Protein AF-A0A0M7G6Y0-F1 (afdb_monomer_lite)

Structure (mmCIF, N/CA/C/O backbone):
data_AF-A0A0M7G6Y0-F1
#
_entry.id   AF-A0A0M7G6Y0-F1
#
loop_
_atom_site.group_PDB
_atom_site.id
_atom_site.type_symbol
_atom_site.label_atom_id
_atom_site.label_alt_id
_atom_site.label_comp_id
_atom_site.label_asym_id
_atom_site.label_entity_id
_atom_site.label_seq_id
_atom_site.pdbx_PDB_ins_code
_atom_site.Cartn_x
_atom_site.Cartn_y
_atom_site.Cartn_z
_atom_site.occupancy
_atom_site.B_iso_or_equiv
_atom_site.auth_seq_id
_atom_site.auth_comp_id
_atom_site.auth_asym_id
_atom_site.auth_atom_id
_atom_site.pdbx_PDB_model_num
ATOM 1 N N . MET A 1 1 ? 0.859 -6.837 8.392 1.00 89.06 1 MET A N 1
ATOM 2 C CA . MET A 1 1 ? 0.490 -5.561 7.733 1.00 89.06 1 MET A CA 1
ATOM 3 C C . MET A 1 1 ? 1.041 -5.542 6.317 1.00 89.06 1 MET A C 1
ATOM 5 O O . MET A 1 1 ? 2.204 -5.882 6.137 1.00 89.06 1 MET A O 1
ATOM 9 N N . VAL A 1 2 ? 0.220 -5.161 5.339 1.00 95.06 2 VAL A N 1
ATOM 10 C CA . VAL A 1 2 ? 0.608 -5.008 3.923 1.00 95.06 2 VAL A CA 1
ATOM 11 C C . VAL A 1 2 ? 0.627 -3.519 3.573 1.00 95.06 2 VAL A C 1
ATOM 13 O O . VAL A 1 2 ? -0.226 -2.779 4.049 1.00 95.06 2 VAL A O 1
ATOM 16 N N . VAL A 1 3 ? 1.596 -3.070 2.772 1.00 95.12 3 VAL A N 1
ATOM 17 C CA . VAL A 1 3 ? 1.675 -1.679 2.288 1.00 95.12 3 VAL A CA 1
ATOM 18 C C . VAL A 1 3 ? 1.144 -1.617 0.861 1.00 95.12 3 VAL A C 1
ATOM 20 O O . VAL A 1 3 ? 1.589 -2.393 0.013 1.00 95.12 3 VAL A O 1
ATOM 23 N N . LEU A 1 4 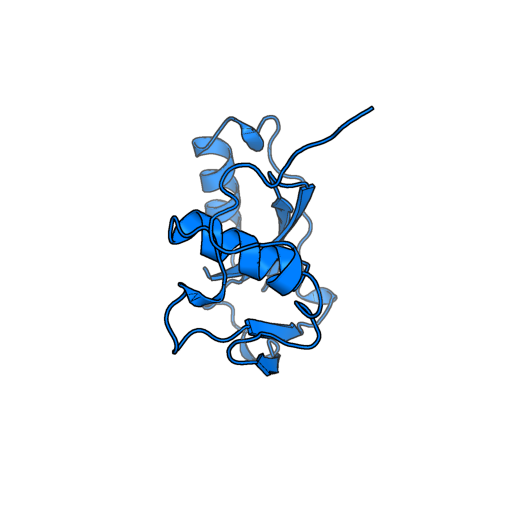? 0.217 -0.697 0.621 1.00 96.06 4 LEU A N 1
ATOM 24 C CA . LEU A 1 4 ? -0.377 -0.391 -0.675 1.00 96.06 4 LEU A CA 1
ATOM 25 C C . LEU A 1 4 ? -0.080 1.070 -1.027 1.00 96.06 4 LEU A C 1
ATOM 27 O O . LEU A 1 4 ? -0.075 1.939 -0.154 1.00 96.06 4 LEU A O 1
ATOM 31 N N . ASP A 1 5 ? 0.107 1.354 -2.307 1.00 94.94 5 ASP A N 1
ATOM 32 C CA . ASP A 1 5 ? 0.314 2.711 -2.806 1.00 94.94 5 ASP A CA 1
ATOM 33 C C . ASP A 1 5 ? -0.960 3.240 -3.470 1.00 94.94 5 ASP A C 1
ATOM 35 O O . ASP A 1 5 ? -1.730 2.484 -4.060 1.00 94.94 5 ASP A O 1
ATOM 39 N N . ALA A 1 6 ? -1.194 4.552 -3.376 1.00 92.75 6 ALA A N 1
ATOM 40 C CA . ALA A 1 6 ? -2.419 5.167 -3.890 1.00 92.75 6 ALA A CA 1
ATOM 41 C C . ALA A 1 6 ? -2.530 5.165 -5.424 1.00 92.75 6 ALA A C 1
ATOM 43 O O . ALA A 1 6 ? -3.609 5.428 -5.950 1.00 92.75 6 ALA A O 1
ATOM 44 N N . THR A 1 7 ? -1.433 4.906 -6.142 1.00 90.94 7 THR A N 1
ATOM 45 C CA . THR A 1 7 ? -1.428 4.831 -7.605 1.00 90.94 7 THR A CA 1
ATOM 46 C C . THR A 1 7 ? -0.586 3.654 -8.101 1.00 90.94 7 THR A C 1
ATOM 48 O O . THR A 1 7 ? 0.394 3.278 -7.450 1.00 90.94 7 THR A O 1
ATOM 51 N N . PRO A 1 8 ? -0.905 3.110 -9.290 1.00 91.00 8 PRO A N 1
ATOM 52 C CA . PRO A 1 8 ? -0.088 2.096 -9.955 1.00 91.00 8 PRO A CA 1
ATOM 53 C C . PRO A 1 8 ? 1.395 2.463 -10.083 1.00 91.00 8 PRO A C 1
ATOM 55 O O . PRO A 1 8 ? 2.267 1.656 -9.768 1.00 91.00 8 PRO A O 1
ATOM 58 N N . ALA A 1 9 ? 1.689 3.696 -10.508 1.00 87.69 9 ALA A N 1
ATOM 59 C CA . ALA A 1 9 ? 3.060 4.162 -10.693 1.00 87.69 9 ALA A CA 1
ATOM 60 C C . ALA A 1 9 ? 3.825 4.208 -9.362 1.00 87.69 9 ALA A C 1
ATOM 62 O O . ALA A 1 9 ? 4.957 3.737 -9.291 1.00 87.69 9 ALA A O 1
ATOM 63 N N . ALA A 1 10 ? 3.191 4.702 -8.292 1.00 89.00 10 ALA A N 1
ATOM 64 C CA . ALA A 1 10 ? 3.795 4.719 -6.963 1.00 89.00 10 ALA A CA 1
ATOM 65 C C . ALA A 1 10 ? 4.097 3.299 -6.455 1.00 89.00 10 ALA A C 1
ATOM 67 O O . ALA A 1 10 ? 5.199 3.063 -5.963 1.00 89.00 10 ALA A O 1
ATOM 68 N N . ALA A 1 11 ? 3.180 2.343 -6.661 1.00 92.00 11 ALA A N 1
ATOM 69 C CA . ALA A 1 11 ? 3.392 0.940 -6.293 1.00 92.00 11 ALA A CA 1
ATOM 70 C C . ALA A 1 11 ? 4.616 0.340 -6.994 1.00 92.00 11 ALA A C 1
ATOM 72 O O . ALA A 1 11 ? 5.435 -0.342 -6.374 1.00 92.00 11 ALA A O 1
ATOM 73 N N . VAL A 1 12 ? 4.765 0.614 -8.291 1.00 89.94 12 VAL A N 1
ATOM 74 C CA . VAL A 1 12 ? 5.899 0.122 -9.075 1.00 89.94 12 VAL A CA 1
ATOM 75 C C . VAL A 1 12 ? 7.193 0.788 -8.614 1.00 89.94 12 VAL A C 1
ATOM 77 O O . VAL A 1 12 ? 8.156 0.082 -8.326 1.00 89.94 12 VAL A O 1
ATOM 80 N N . PHE A 1 13 ? 7.224 2.115 -8.464 1.00 87.25 13 PHE A N 1
ATOM 81 C CA . PHE A 1 13 ? 8.419 2.834 -8.012 1.00 87.25 13 PHE A CA 1
ATOM 82 C C . PHE A 1 13 ? 8.870 2.415 -6.614 1.00 87.25 13 PHE A C 1
ATOM 84 O O . PHE A 1 13 ? 10.068 2.237 -6.390 1.00 87.25 13 PHE A O 1
ATOM 91 N N . ALA A 1 14 ? 7.933 2.168 -5.697 1.00 88.75 14 ALA A N 1
ATOM 92 C CA . ALA A 1 14 ? 8.250 1.628 -4.382 1.00 88.75 14 ALA A CA 1
ATOM 93 C C . ALA A 1 14 ? 8.957 0.265 -4.482 1.00 88.75 14 ALA A C 1
ATOM 95 O O . ALA A 1 14 ? 9.905 0.003 -3.740 1.00 88.75 14 ALA A O 1
ATOM 96 N N . ARG A 1 15 ? 8.545 -0.598 -5.424 1.00 90.38 15 ARG A N 1
ATOM 97 C CA . ARG A 1 15 ? 9.196 -1.897 -5.663 1.00 90.38 15 ARG A CA 1
ATOM 98 C C . ARG A 1 15 ? 10.538 -1.775 -6.374 1.00 90.38 15 ARG A C 1
ATOM 100 O O . ARG A 1 15 ? 11.439 -2.524 -6.017 1.00 90.38 15 ARG A O 1
ATOM 107 N N . LEU A 1 16 ? 10.700 -0.835 -7.306 1.00 88.56 16 LEU A N 1
ATOM 108 C CA . LEU A 1 16 ? 12.000 -0.543 -7.926 1.00 88.56 16 LEU A CA 1
ATOM 109 C C . LEU A 1 16 ? 13.021 -0.090 -6.882 1.00 88.56 16 LEU A C 1
ATOM 111 O O . LEU A 1 16 ? 14.109 -0.653 -6.806 1.00 88.56 16 LEU A O 1
ATOM 115 N N . ALA A 1 17 ? 12.636 0.867 -6.031 1.00 86.19 17 ALA A N 1
ATOM 116 C CA . ALA A 1 17 ? 13.483 1.365 -4.954 1.00 86.19 17 ALA A CA 1
ATOM 117 C C . ALA A 1 17 ? 13.830 0.259 -3.947 1.00 86.19 17 ALA A C 1
ATOM 119 O O . ALA A 1 17 ? 14.987 0.113 -3.573 1.00 86.19 17 ALA A O 1
ATOM 120 N N . GLN A 1 18 ? 12.847 -0.553 -3.543 1.00 88.06 18 GLN A N 1
ATOM 121 C CA . GLN A 1 18 ? 13.066 -1.658 -2.605 1.00 88.06 18 GLN A CA 1
ATOM 122 C C . GLN A 1 18 ? 13.968 -2.763 -3.170 1.00 88.06 18 GLN A C 1
ATOM 124 O O . GLN A 1 18 ? 14.732 -3.359 -2.417 1.00 88.06 18 GLN A O 1
ATOM 129 N N . ALA A 1 19 ? 13.841 -3.076 -4.459 1.00 88.31 19 ALA A N 1
ATOM 130 C CA . ALA A 1 19 ? 14.663 -4.084 -5.123 1.00 88.31 19 ALA A CA 1
ATOM 131 C C . ALA A 1 19 ? 16.006 -3.525 -5.626 1.00 88.31 19 ALA A C 1
ATOM 133 O O . ALA A 1 19 ? 16.791 -4.286 -6.183 1.00 88.31 19 ALA A O 1
ATOM 134 N N . GLU A 1 20 ? 16.255 -2.222 -5.449 1.00 86.81 20 GLU A N 1
ATOM 135 C CA . GLU A 1 20 ? 17.441 -1.508 -5.936 1.00 86.81 20 GLU A CA 1
ATOM 136 C C . GLU A 1 20 ? 17.683 -1.699 -7.446 1.00 86.81 20 GLU A C 1
ATOM 138 O O . GLU A 1 20 ? 18.815 -1.812 -7.916 1.00 86.81 20 GLU A O 1
ATOM 143 N N . VAL A 1 21 ? 16.601 -1.721 -8.233 1.00 83.81 21 VAL A N 1
ATOM 144 C CA . VAL A 1 21 ? 16.662 -1.844 -9.696 1.00 83.81 21 VAL A CA 1
ATOM 145 C C . VAL A 1 21 ? 16.140 -0.590 -10.380 1.00 83.81 21 VAL A C 1
ATOM 147 O O . VAL A 1 21 ? 15.167 0.023 -9.951 1.00 83.81 21 VAL A O 1
ATOM 150 N N . ALA A 1 22 ? 16.770 -0.229 -11.495 1.00 77.62 22 ALA A N 1
ATOM 151 C CA . ALA A 1 22 ? 16.436 0.992 -12.218 1.00 77.62 22 ALA A CA 1
ATOM 152 C C . ALA A 1 22 ? 15.230 0.848 -13.160 1.00 77.62 22 ALA A C 1
ATOM 154 O O . ALA A 1 22 ? 14.661 1.863 -13.535 1.00 77.62 22 ALA A O 1
ATOM 155 N N . HIS A 1 23 ? 14.833 -0.373 -13.550 1.00 81.25 23 HIS A N 1
ATOM 156 C CA . HIS A 1 23 ? 13.793 -0.593 -14.565 1.00 81.25 23 HIS A CA 1
ATOM 157 C C . HIS A 1 23 ? 12.805 -1.707 -14.165 1.00 81.25 23 HIS A C 1
ATOM 159 O O . HIS A 1 23 ? 13.242 -2.777 -13.737 1.00 81.25 23 HIS A O 1
ATOM 165 N N . PRO A 1 24 ? 11.484 -1.536 -14.408 1.00 83.12 24 PRO A N 1
ATOM 166 C CA . PRO A 1 24 ? 10.459 -2.577 -14.231 1.00 83.12 24 PRO A CA 1
ATOM 167 C C . PRO A 1 24 ? 10.771 -3.967 -14.809 1.00 83.12 24 PRO A C 1
ATOM 169 O O . PRO A 1 24 ? 10.404 -4.964 -14.193 1.00 83.12 24 PRO A O 1
ATOM 172 N N . ARG A 1 25 ? 11.498 -4.071 -15.932 1.00 84.88 25 ARG A N 1
ATOM 173 C CA . ARG A 1 25 ? 11.899 -5.350 -16.545 1.00 84.88 25 ARG A CA 1
ATOM 174 C C . ARG A 1 25 ? 12.837 -6.188 -15.670 1.00 84.88 25 ARG A C 1
ATOM 176 O O . ARG A 1 25 ? 12.963 -7.389 -15.891 1.00 84.88 25 ARG A O 1
ATOM 183 N N . ALA A 1 26 ? 13.521 -5.545 -14.722 1.00 86.38 26 ALA A N 1
ATOM 184 C CA . ALA A 1 26 ? 14.439 -6.184 -13.786 1.00 86.38 26 ALA A CA 1
ATOM 185 C C . ALA A 1 26 ? 13.738 -6.675 -12.508 1.00 86.38 26 ALA A C 1
ATOM 187 O O . ALA A 1 26 ? 14.359 -7.369 -11.705 1.00 86.38 26 ALA A O 1
ATOM 188 N N . LEU A 1 27 ? 12.453 -6.348 -12.310 1.00 88.88 27 LEU A N 1
ATOM 189 C CA . LEU A 1 27 ? 11.669 -6.933 -11.227 1.00 88.88 27 LEU A CA 1
ATOM 190 C C . LEU A 1 27 ? 11.435 -8.435 -11.482 1.00 88.88 27 LEU A C 1
ATOM 192 O O . LEU A 1 27 ? 11.373 -8.869 -12.638 1.00 88.88 27 LEU A O 1
ATOM 196 N N . PRO A 1 28 ? 11.273 -9.252 -10.425 1.00 90.50 28 PRO A N 1
ATOM 197 C CA . PRO A 1 28 ? 10.966 -10.667 -10.580 1.00 90.50 28 PRO A CA 1
ATOM 198 C C . PRO A 1 28 ? 9.730 -10.907 -11.459 1.00 90.50 28 PRO A C 1
ATOM 200 O O . PRO A 1 28 ? 8.692 -10.269 -11.300 1.00 90.50 28 PRO A O 1
ATOM 203 N N . ARG A 1 29 ? 9.818 -11.880 -12.376 1.00 87.56 29 ARG A N 1
ATOM 204 C CA . ARG A 1 29 ? 8.759 -12.175 -13.368 1.00 87.56 29 ARG A CA 1
ATOM 205 C C . ARG A 1 29 ? 7.439 -12.657 -12.761 1.00 87.56 29 ARG A C 1
ATOM 207 O O . ARG A 1 29 ? 6.429 -12.686 -13.451 1.00 87.56 29 ARG A O 1
ATOM 214 N N . ASN A 1 30 ? 7.459 -13.065 -11.498 1.00 90.25 30 ASN A N 1
ATOM 215 C CA . ASN A 1 30 ? 6.287 -13.476 -10.733 1.00 90.25 30 ASN A CA 1
ATOM 216 C C . ASN A 1 30 ? 5.644 -12.316 -9.952 1.00 90.25 30 ASN A C 1
ATOM 218 O O . ASN A 1 30 ? 4.783 -12.568 -9.111 1.00 90.25 30 ASN A O 1
ATOM 222 N N . TYR A 1 31 ? 6.064 -11.069 -10.182 1.00 92.56 31 TYR A N 1
ATOM 223 C CA . TYR A 1 31 ? 5.404 -9.900 -9.609 1.00 92.56 31 TYR A CA 1
ATOM 224 C C . TYR A 1 31 ? 4.142 -9.550 -10.393 1.00 92.56 31 TYR A C 1
ATOM 226 O O . TYR A 1 31 ? 4.120 -9.567 -11.625 1.00 92.56 31 TYR A O 1
ATOM 234 N N . PHE A 1 32 ? 3.108 -9.174 -9.644 1.00 94.56 32 PHE A N 1
ATOM 235 C CA . PHE A 1 32 ? 1.838 -8.691 -10.165 1.00 94.56 32 PHE A CA 1
ATOM 236 C C . PHE A 1 32 ? 1.525 -7.335 -9.541 1.00 94.56 32 PHE A C 1
ATOM 238 O O . PHE A 1 32 ? 1.688 -7.146 -8.333 1.00 94.56 32 PHE A O 1
ATOM 245 N N . LEU A 1 33 ? 1.053 -6.403 -10.361 1.00 95.50 33 LEU A N 1
ATOM 246 C CA . LEU A 1 33 ? 0.396 -5.196 -9.891 1.00 95.50 33 LEU A CA 1
ATOM 247 C C . LEU A 1 33 ? -1.060 -5.545 -9.581 1.00 95.50 33 LEU A C 1
ATOM 249 O O . LEU A 1 33 ? -1.806 -5.954 -10.472 1.00 95.50 33 LEU A O 1
ATOM 253 N N . LEU A 1 34 ? -1.440 -5.399 -8.314 1.00 95.94 34 LEU A N 1
ATOM 254 C CA . LEU A 1 34 ? -2.777 -5.718 -7.827 1.00 95.94 34 LEU A CA 1
ATOM 255 C C . LEU A 1 34 ? -3.548 -4.430 -7.549 1.00 95.94 34 LEU A C 1
ATOM 257 O O . LEU A 1 34 ? -3.067 -3.570 -6.811 1.00 95.94 34 LEU A O 1
ATOM 261 N N . GLU A 1 35 ? -4.753 -4.323 -8.099 1.00 95.62 35 GLU A N 1
ATOM 262 C CA . GLU A 1 35 ? -5.710 -3.296 -7.694 1.00 95.62 35 GLU A CA 1
ATOM 263 C C . GLU A 1 35 ? -6.602 -3.860 -6.598 1.00 95.62 35 GLU A C 1
ATOM 265 O O . GLU A 1 35 ? -7.205 -4.925 -6.758 1.00 95.62 35 GLU A O 1
ATOM 270 N N . VAL A 1 36 ? -6.676 -3.137 -5.487 1.00 95.94 36 VAL A N 1
ATOM 271 C CA . VAL A 1 36 ? -7.420 -3.543 -4.302 1.00 95.94 36 VAL A CA 1
ATOM 272 C C . VAL A 1 36 ? -8.501 -2.515 -4.006 1.00 95.94 36 VAL A C 1
ATOM 274 O O . VAL A 1 36 ? -8.216 -1.324 -3.896 1.00 95.94 36 VAL A O 1
ATOM 277 N N . VAL A 1 37 ? -9.730 -2.987 -3.824 1.00 96.38 37 VAL A N 1
ATOM 278 C CA . VAL A 1 37 ? -10.884 -2.177 -3.435 1.00 96.38 37 VAL A CA 1
ATOM 279 C C . VAL A 1 37 ? -11.3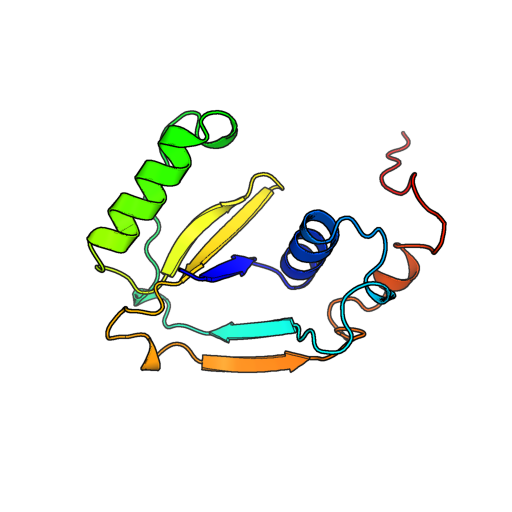36 -2.582 -2.039 1.00 96.38 37 VAL A C 1
ATOM 281 O O . VAL A 1 37 ? -11.475 -3.766 -1.731 1.00 96.38 37 VAL A O 1
ATOM 284 N N . VAL A 1 38 ? -11.587 -1.582 -1.197 1.00 95.69 38 VAL A N 1
ATOM 285 C CA . VAL A 1 38 ? -12.225 -1.739 0.114 1.00 95.69 38 VAL A CA 1
ATOM 286 C C . VAL A 1 38 ? -13.377 -0.739 0.242 1.00 95.69 38 VAL A C 1
ATOM 288 O O . VAL A 1 38 ? -13.346 0.315 -0.401 1.00 95.69 38 VAL A O 1
ATOM 291 N N . PRO A 1 39 ? -14.377 -0.997 1.098 1.00 95.94 39 PRO A N 1
ATOM 292 C CA . PRO A 1 39 ? -15.379 0.007 1.431 1.00 95.94 39 PRO A CA 1
ATOM 293 C C . PRO A 1 39 ? -14.734 1.250 2.053 1.00 95.94 39 PRO A C 1
ATOM 295 O O . PRO A 1 39 ? -13.901 1.134 2.949 1.00 95.94 39 PRO A O 1
ATOM 298 N N . ALA A 1 40 ? -15.166 2.445 1.643 1.00 94.81 40 ALA A N 1
ATOM 299 C CA . ALA A 1 40 ? -14.627 3.706 2.167 1.00 94.81 40 ALA A CA 1
ATOM 300 C C . ALA A 1 40 ? -14.742 3.816 3.701 1.00 94.81 40 ALA A C 1
ATOM 302 O O . ALA A 1 40 ? -13.851 4.347 4.355 1.00 94.81 40 ALA A O 1
ATOM 303 N N . ALA A 1 41 ? -15.804 3.251 4.287 1.00 95.94 41 ALA A N 1
ATOM 304 C CA . ALA A 1 41 ? -16.010 3.215 5.736 1.00 95.94 41 ALA A CA 1
ATOM 305 C C . ALA A 1 41 ? -14.981 2.351 6.496 1.00 95.94 41 ALA A C 1
ATOM 307 O O . ALA A 1 41 ? -14.880 2.464 7.713 1.00 95.94 41 ALA A O 1
ATOM 308 N N . ALA A 1 42 ? -14.225 1.495 5.800 1.00 96.12 42 ALA A N 1
ATOM 309 C CA . ALA A 1 42 ? -13.191 0.645 6.386 1.00 96.12 42 ALA A CA 1
ATOM 310 C C . ALA A 1 42 ? -11.799 1.318 6.410 1.00 96.12 42 ALA A C 1
ATOM 312 O O . ALA A 1 42 ? -10.817 0.688 6.814 1.00 96.12 42 ALA A O 1
ATOM 313 N N . VAL A 1 43 ? -11.706 2.580 5.967 1.00 97.19 43 VAL A N 1
ATOM 314 C CA . VAL A 1 43 ? -10.468 3.368 5.902 1.00 97.19 43 VAL A CA 1
ATOM 315 C C . VAL A 1 43 ? -10.419 4.372 7.051 1.00 97.19 43 VAL A C 1
ATOM 317 O O . VAL A 1 43 ? -11.273 5.247 7.171 1.00 97.19 43 VAL A O 1
ATOM 320 N N . ALA A 1 44 ? -9.381 4.283 7.877 1.00 97.44 44 ALA A N 1
ATOM 321 C CA . ALA A 1 44 ? -9.059 5.276 8.890 1.00 97.44 44 ALA A CA 1
ATOM 322 C C . ALA A 1 44 ? -8.082 6.326 8.337 1.00 97.44 44 ALA A C 1
ATOM 324 O O . ALA A 1 44 ? -7.076 5.985 7.711 1.00 97.44 44 ALA A O 1
ATOM 325 N N . GLU A 1 45 ? -8.342 7.604 8.632 1.00 95.94 45 GLU A N 1
ATOM 326 C CA . GLU A 1 45 ? -7.483 8.738 8.245 1.00 95.94 45 GLU A CA 1
ATOM 327 C C . GLU A 1 45 ? -7.022 9.590 9.456 1.00 95.94 45 GLU A C 1
ATOM 329 O O . GLU A 1 45 ? -7.237 10.805 9.488 1.00 95.94 45 GLU A O 1
ATOM 334 N N . PRO A 1 46 ? -6.415 8.998 10.504 1.00 93.75 46 PRO A N 1
ATOM 335 C CA . PRO A 1 46 ? -5.884 9.758 11.625 1.00 93.75 46 PRO A CA 1
ATOM 336 C C . PRO A 1 46 ? -4.675 10.598 11.200 1.00 93.75 46 PRO A C 1
ATOM 338 O O . PRO A 1 46 ? -3.880 10.216 10.339 1.00 93.75 46 PRO A O 1
ATOM 341 N N . ARG A 1 47 ? -4.492 11.743 11.863 1.00 94.12 47 ARG A N 1
ATOM 342 C CA . ARG A 1 47 ? -3.321 12.595 11.642 1.00 94.12 47 ARG A CA 1
ATOM 343 C C . ARG A 1 47 ? -2.051 11.878 12.140 1.00 94.12 47 ARG A C 1
ATOM 345 O O . ARG A 1 47 ? -2.023 11.480 13.306 1.00 94.12 47 ARG A O 1
ATOM 352 N N . PRO A 1 48 ? -1.004 11.739 11.308 1.00 92.81 48 PRO A N 1
ATOM 353 C CA . PRO A 1 48 ? 0.274 11.175 11.735 1.00 92.81 48 PRO A CA 1
ATOM 354 C C . PRO A 1 48 ? 0.988 12.101 12.736 1.00 92.81 48 PRO A C 1
ATOM 356 O O . PRO A 1 48 ? 0.677 13.298 12.798 1.00 92.81 48 PRO A O 1
ATOM 359 N N . PRO A 1 49 ? 1.956 11.583 13.514 1.00 93.75 49 PRO A N 1
ATOM 360 C CA . PRO A 1 49 ? 2.746 12.403 14.427 1.00 93.75 49 PRO A CA 1
ATOM 361 C C . PRO A 1 49 ? 3.528 13.493 13.679 1.00 93.75 49 PRO A C 1
ATOM 363 O O . PRO A 1 49 ? 3.874 13.352 12.504 1.00 93.75 49 PRO A O 1
ATOM 366 N N . ALA A 1 50 ? 3.823 14.599 14.364 1.00 93.12 50 ALA A N 1
ATOM 367 C CA . ALA A 1 50 ? 4.703 15.627 13.817 1.00 93.12 50 ALA A CA 1
ATOM 368 C C . ALA A 1 50 ? 6.102 15.045 13.552 1.00 93.12 50 ALA A C 1
ATOM 370 O O . ALA A 1 50 ? 6.592 14.235 14.333 1.00 93.12 50 ALA A O 1
ATOM 371 N N . GLY A 1 51 ? 6.739 15.453 12.450 1.00 91.56 51 GLY A N 1
ATOM 372 C CA . GLY A 1 51 ? 8.087 14.990 12.100 1.00 91.56 51 GLY A CA 1
ATOM 373 C C . GLY A 1 51 ? 8.179 13.522 11.667 1.00 91.56 51 GLY A C 1
ATOM 374 O O . GLY A 1 51 ? 9.284 12.988 11.601 1.00 91.56 51 GLY A O 1
ATOM 375 N N . TRP A 1 52 ? 7.055 12.868 11.345 1.00 92.69 52 TRP A N 1
ATOM 376 C CA . TRP A 1 52 ? 7.009 11.462 10.918 1.00 92.69 52 TRP A CA 1
ATOM 377 C C . TRP A 1 52 ? 7.983 11.136 9.765 1.00 92.69 52 TRP A C 1
ATOM 379 O O . TRP A 1 52 ? 8.502 10.024 9.690 1.00 92.69 52 TRP A O 1
ATOM 389 N N . GLN A 1 53 ? 8.279 12.103 8.889 1.00 90.44 53 GLN A N 1
ATOM 390 C CA . GLN A 1 53 ? 9.201 11.927 7.761 1.00 90.44 53 GLN A CA 1
ATOM 391 C C . GLN A 1 53 ? 10.636 11.623 8.201 1.00 90.44 53 GLN A C 1
ATOM 393 O O . GLN A 1 53 ? 11.355 10.903 7.514 1.00 90.44 53 GLN A O 1
ATOM 398 N N . THR A 1 54 ? 11.064 12.208 9.319 1.00 93.25 54 THR A N 1
ATOM 399 C CA . THR A 1 54 ? 12.448 12.143 9.809 1.00 93.25 54 THR A CA 1
ATOM 400 C C . THR A 1 54 ? 12.582 11.271 11.050 1.00 93.25 54 THR A C 1
ATOM 402 O O . THR A 1 54 ? 13.660 10.749 11.320 1.00 93.25 54 THR A O 1
ATOM 405 N N . ASP A 1 55 ? 11.495 11.092 11.800 1.00 94.25 55 ASP A N 1
ATOM 406 C CA . ASP A 1 55 ? 11.449 10.240 12.982 1.00 94.25 55 ASP A CA 1
ATOM 407 C C . ASP A 1 55 ? 10.845 8.868 12.646 1.00 94.25 55 ASP A C 1
ATOM 409 O O . ASP A 1 55 ? 9.631 8.633 12.692 1.00 94.25 55 ASP A O 1
ATOM 413 N N . LEU A 1 56 ? 11.733 7.929 12.316 1.00 92.38 56 LEU A N 1
ATOM 414 C CA . LEU A 1 56 ? 11.362 6.552 12.001 1.00 92.38 56 LEU A CA 1
ATOM 415 C C . LEU A 1 56 ? 10.709 5.832 13.191 1.00 92.38 56 LEU A C 1
ATOM 417 O O . LEU A 1 56 ? 9.843 4.975 12.990 1.00 92.38 56 LEU A O 1
ATOM 421 N N . GLN A 1 57 ? 11.115 6.153 14.422 1.00 95.00 57 GLN A N 1
ATOM 422 C CA . GLN A 1 57 ? 10.556 5.528 15.616 1.00 95.00 57 GLN A CA 1
ATOM 423 C C . GLN A 1 57 ? 9.110 5.982 15.820 1.00 95.00 57 GLN A C 1
ATOM 425 O O . GLN A 1 57 ? 8.239 5.133 16.021 1.00 95.00 57 GLN A O 1
ATOM 430 N N . ALA A 1 58 ? 8.837 7.283 15.697 1.00 94.25 58 ALA A N 1
ATOM 431 C CA . ALA A 1 58 ? 7.486 7.829 15.788 1.00 94.25 58 ALA A CA 1
ATOM 432 C C . ALA A 1 58 ? 6.559 7.250 14.709 1.00 94.25 58 ALA A C 1
ATOM 434 O O . ALA A 1 58 ? 5.451 6.807 15.018 1.00 94.25 58 ALA A O 1
ATOM 435 N N . SER A 1 59 ? 7.026 7.169 13.460 1.00 93.88 59 SER A N 1
ATOM 436 C CA . SER A 1 59 ? 6.259 6.588 12.347 1.00 93.88 59 SER A CA 1
ATOM 437 C C . SER A 1 59 ? 5.907 5.117 12.568 1.00 93.88 59 SER A C 1
ATOM 439 O O . SER A 1 59 ? 4.760 4.707 12.375 1.00 93.88 59 SER A O 1
ATOM 441 N N . ARG A 1 60 ? 6.870 4.310 13.033 1.00 94.75 60 ARG A N 1
ATOM 442 C CA . ARG A 1 60 ? 6.630 2.896 13.361 1.00 94.75 60 ARG A CA 1
ATOM 443 C C . ARG A 1 60 ? 5.681 2.739 14.541 1.00 94.75 60 ARG A C 1
ATOM 445 O O . ARG A 1 60 ? 4.781 1.905 14.484 1.00 94.75 60 ARG A O 1
ATOM 452 N N . ALA A 1 61 ? 5.856 3.541 15.590 1.00 95.69 61 ALA A N 1
ATOM 453 C CA . ALA A 1 61 ? 4.989 3.503 16.762 1.00 95.69 61 ALA A CA 1
ATOM 454 C C . ALA A 1 61 ? 3.536 3.834 16.394 1.00 95.69 61 ALA A C 1
ATOM 456 O O . ALA A 1 61 ? 2.621 3.150 16.845 1.00 95.69 61 ALA A O 1
ATOM 457 N N . PHE A 1 62 ? 3.328 4.822 15.520 1.00 95.81 62 PHE A N 1
ATOM 458 C CA . PHE A 1 62 ? 2.010 5.189 15.008 1.00 95.81 62 PHE A CA 1
ATOM 459 C C . PHE A 1 62 ? 1.326 4.033 14.260 1.00 95.81 62 PHE A C 1
ATOM 461 O O . PHE A 1 62 ? 0.192 3.678 14.589 1.00 95.81 62 PHE A O 1
ATOM 468 N N . GLY A 1 63 ? 2.028 3.399 13.313 1.00 95.69 63 GLY A N 1
ATOM 469 C CA . GLY A 1 63 ? 1.505 2.245 12.572 1.00 95.69 63 GLY A CA 1
ATOM 470 C C . GLY A 1 63 ? 1.231 1.033 13.469 1.00 95.69 63 GLY A C 1
ATOM 471 O O . GLY A 1 63 ? 0.166 0.426 13.380 1.00 95.69 63 GLY A O 1
ATOM 472 N N . ASN A 1 64 ? 2.144 0.720 14.392 1.00 96.69 64 ASN A N 1
ATOM 473 C CA . ASN A 1 64 ? 1.983 -0.390 15.335 1.00 96.69 64 ASN A CA 1
ATOM 474 C C . ASN A 1 64 ? 0.813 -0.166 16.296 1.00 96.69 64 ASN A C 1
ATOM 476 O O . ASN A 1 64 ? 0.065 -1.098 16.577 1.00 96.69 64 ASN A O 1
ATOM 480 N N . ALA A 1 65 ? 0.630 1.064 16.784 1.00 96.56 65 ALA A N 1
ATOM 481 C CA . ALA A 1 65 ? -0.487 1.403 17.656 1.00 96.56 65 ALA A CA 1
ATOM 482 C C . ALA A 1 65 ? -1.833 1.243 16.939 1.00 96.56 65 ALA A C 1
ATOM 484 O O . ALA A 1 65 ? -2.786 0.765 17.545 1.00 96.56 65 ALA A O 1
ATOM 485 N N . TRP A 1 66 ? -1.923 1.624 15.662 1.00 96.94 66 TRP A N 1
ATOM 486 C CA . TRP A 1 66 ? -3.112 1.351 14.852 1.00 96.94 66 TRP A CA 1
ATOM 487 C C . TRP A 1 66 ? -3.337 -0.151 14.652 1.00 96.94 66 TRP A C 1
ATOM 489 O O . TRP A 1 66 ? -4.428 -0.643 14.932 1.00 96.94 66 TRP A O 1
ATOM 499 N N . LEU A 1 67 ? -2.298 -0.889 14.253 1.00 97.00 67 LEU A N 1
ATOM 500 C CA . LEU A 1 67 ? -2.402 -2.327 14.012 1.00 97.00 67 LEU A CA 1
ATOM 501 C C . LEU A 1 67 ? -2.861 -3.083 15.270 1.00 97.00 67 LEU A C 1
ATOM 503 O O . LEU A 1 67 ? -3.698 -3.974 15.174 1.00 97.00 67 LEU A O 1
ATOM 507 N N . ALA A 1 68 ? -2.362 -2.687 16.445 1.00 96.69 68 ALA A N 1
ATOM 508 C CA . ALA A 1 68 ? -2.732 -3.272 17.731 1.00 96.69 68 ALA A CA 1
ATOM 509 C C . ALA A 1 68 ? -4.181 -2.976 18.151 1.00 96.69 68 ALA A C 1
ATOM 511 O O . ALA A 1 68 ? -4.789 -3.801 18.828 1.00 96.69 68 ALA A O 1
ATOM 512 N N . ARG A 1 69 ? -4.744 -1.819 17.769 1.00 95.88 69 ARG A N 1
ATOM 513 C CA . ARG A 1 69 ? -6.163 -1.515 18.022 1.00 95.88 69 ARG A CA 1
ATOM 514 C C . ARG A 1 69 ? -7.089 -2.351 17.148 1.00 95.88 69 ARG A C 1
ATOM 516 O O . ARG A 1 69 ? -8.161 -2.723 17.610 1.00 95.88 69 ARG A O 1
ATOM 523 N N . GLY A 1 70 ? -6.684 -2.622 15.904 1.00 95.06 70 GLY A N 1
ATOM 524 C CA . GLY A 1 70 ? -7.474 -3.419 14.966 1.00 95.06 70 GLY A CA 1
ATOM 525 C C . GLY A 1 70 ? -8.867 -2.837 14.702 1.00 95.06 70 GLY A C 1
ATOM 526 O O . GLY A 1 70 ? -9.804 -3.597 14.492 1.00 95.06 70 GLY A O 1
ATOM 527 N N . ASP A 1 71 ? -9.003 -1.510 14.761 1.00 94.44 71 ASP A N 1
ATOM 528 C CA . ASP A 1 71 ? -10.270 -0.771 14.672 1.00 94.44 71 ASP A CA 1
ATOM 529 C C . ASP A 1 71 ? -10.675 -0.409 13.233 1.00 94.44 71 ASP A C 1
ATOM 531 O O . ASP A 1 71 ? -11.821 -0.033 12.986 1.00 94.44 71 ASP A O 1
ATOM 535 N N . ALA A 1 72 ? -9.749 -0.533 12.282 1.00 96.81 72 ALA A N 1
ATOM 536 C CA . ALA A 1 72 ? -9.990 -0.311 10.864 1.00 96.81 72 ALA A CA 1
ATOM 537 C C . ALA A 1 72 ? -9.187 -1.285 9.994 1.00 96.81 72 ALA A C 1
ATOM 539 O O . ALA A 1 72 ? -8.107 -1.750 10.373 1.00 96.81 72 ALA A O 1
ATOM 540 N N . LEU A 1 73 ? -9.704 -1.548 8.790 1.00 97.69 73 LEU A N 1
ATOM 541 C CA . LEU A 1 73 ? -9.074 -2.429 7.808 1.00 97.69 73 LEU A CA 1
ATOM 542 C C . LEU A 1 73 ? -7.876 -1.758 7.129 1.00 97.69 73 LEU A C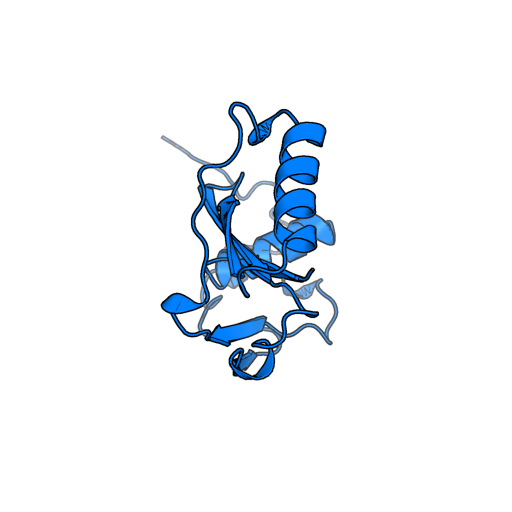 1
ATOM 544 O O . LEU A 1 73 ? -6.814 -2.373 7.001 1.00 97.69 73 LEU A O 1
ATOM 548 N N . LEU A 1 74 ? -8.053 -0.506 6.698 1.00 97.62 74 LEU A N 1
ATOM 549 C CA . LEU A 1 74 ? -7.002 0.313 6.106 1.00 97.62 74 LEU A CA 1
ATOM 550 C C . LEU A 1 74 ? -6.687 1.516 6.986 1.00 97.62 74 LEU A C 1
ATOM 552 O O . LEU A 1 74 ? -7.584 2.169 7.511 1.00 97.62 74 LEU A O 1
ATOM 556 N N . LEU A 1 75 ? -5.410 1.864 7.052 1.00 97.75 75 LEU A N 1
ATOM 557 C CA . LEU A 1 75 ? -4.932 3.143 7.552 1.00 97.75 75 LEU A CA 1
ATOM 558 C C . LEU A 1 75 ? -4.298 3.923 6.402 1.00 97.75 75 LEU A C 1
ATOM 560 O O . LEU A 1 75 ? -3.297 3.489 5.835 1.00 97.75 75 LEU A O 1
ATOM 564 N N . LYS A 1 76 ? -4.859 5.086 6.075 1.00 97.44 76 LYS A N 1
ATOM 565 C CA . LYS A 1 76 ? -4.277 6.024 5.115 1.00 97.44 76 LYS A CA 1
ATOM 566 C C . LYS A 1 76 ? -3.193 6.852 5.797 1.00 97.44 76 LYS A C 1
ATOM 568 O O . LYS A 1 76 ? -3.440 7.500 6.813 1.00 97.44 76 LYS A O 1
ATOM 573 N N . VAL A 1 77 ? -2.001 6.860 5.215 1.00 95.38 77 VAL A N 1
ATOM 574 C CA . VAL A 1 77 ? -0.835 7.608 5.702 1.00 95.38 77 VAL A CA 1
ATOM 575 C C . VAL A 1 77 ? -0.266 8.479 4.586 1.00 95.38 77 VAL A C 1
ATOM 577 O O . VAL A 1 77 ? -0.421 8.151 3.411 1.00 95.38 77 VAL A O 1
ATOM 580 N N . PRO A 1 78 ? 0.376 9.616 4.887 1.00 92.94 78 PRO A N 1
ATOM 581 C CA . PRO A 1 78 ? 1.141 10.335 3.875 1.00 92.94 78 PRO A CA 1
ATOM 582 C C . PRO A 1 78 ? 2.333 9.500 3.384 1.00 92.94 78 PRO A C 1
ATOM 584 O O . PRO A 1 78 ? 2.919 8.730 4.141 1.00 92.94 78 PRO A O 1
ATOM 587 N N . SER A 1 79 ? 2.697 9.682 2.117 1.00 88.50 79 SER A N 1
ATOM 588 C CA . SER A 1 79 ? 3.895 9.078 1.524 1.00 88.50 79 SER A CA 1
ATOM 589 C C . SER A 1 79 ? 5.057 10.067 1.525 1.00 88.50 79 SER A C 1
ATOM 591 O O . SER A 1 79 ? 4.862 11.252 1.249 1.00 88.50 79 SER A O 1
ATOM 593 N N . ALA A 1 80 ? 6.280 9.591 1.780 1.00 83.31 80 ALA A N 1
ATOM 594 C CA . ALA A 1 80 ? 7.487 10.422 1.698 1.00 83.31 80 ALA A CA 1
ATOM 595 C C . ALA A 1 80 ? 7.751 10.935 0.268 1.00 83.31 80 ALA A C 1
ATOM 597 O O . ALA A 1 80 ? 8.334 12.000 0.096 1.00 83.31 80 ALA A O 1
ATOM 598 N N . ALA A 1 81 ? 7.269 10.210 -0.748 1.00 76.19 81 ALA A N 1
ATOM 599 C CA . ALA A 1 81 ? 7.351 10.597 -2.156 1.00 76.19 81 ALA A CA 1
ATOM 600 C C . ALA A 1 81 ? 6.216 11.548 -2.605 1.00 76.19 81 ALA A C 1
ATOM 602 O O . ALA A 1 81 ? 6.123 11.877 -3.785 1.00 76.19 81 ALA A O 1
ATOM 603 N N . GLY A 1 82 ? 5.349 11.988 -1.684 1.00 80.44 82 GLY A N 1
ATOM 604 C CA . GLY A 1 82 ? 4.153 12.780 -1.980 1.00 80.44 82 GLY A CA 1
ATOM 605 C C . GLY A 1 82 ? 2.886 11.929 -2.136 1.00 80.44 82 GLY A C 1
ATOM 606 O O . GLY A 1 82 ? 2.935 10.744 -2.456 1.00 80.44 82 GLY A O 1
ATOM 607 N N . GLY A 1 83 ? 1.721 12.530 -1.871 1.00 88.31 83 GLY A N 1
ATOM 608 C CA . GLY A 1 83 ? 0.441 11.814 -1.843 1.00 88.31 83 GLY A CA 1
ATOM 609 C C . GLY A 1 83 ? 0.275 10.937 -0.595 1.00 88.31 83 GLY A C 1
ATOM 610 O O . GLY A 1 83 ? 0.642 11.339 0.513 1.00 88.31 83 GLY A O 1
ATOM 611 N N . HIS A 1 84 ? -0.296 9.741 -0.770 1.00 92.62 84 HIS A N 1
ATOM 612 C CA . HIS A 1 84 ? -0.634 8.825 0.323 1.00 92.62 84 HIS A CA 1
ATOM 613 C C . HIS A 1 84 ? -0.267 7.368 0.015 1.00 92.62 84 HIS A C 1
ATOM 615 O O . HIS A 1 84 ? -0.208 6.954 -1.142 1.00 92.62 84 HIS A O 1
ATOM 621 N N . GLN A 1 85 ? -0.076 6.594 1.078 1.00 94.88 85 GLN A N 1
ATOM 622 C CA . GLN A 1 85 ? -0.029 5.135 1.085 1.00 94.88 85 GLN A CA 1
ATOM 623 C C . GLN A 1 85 ? -1.133 4.605 2.002 1.00 94.88 85 GLN A C 1
ATOM 625 O O . GLN A 1 85 ? -1.690 5.340 2.821 1.00 94.88 85 GLN A O 1
ATOM 630 N N . TYR A 1 86 ? -1.432 3.319 1.879 1.00 96.88 86 TYR A N 1
ATOM 631 C CA . TYR A 1 86 ? -2.365 2.623 2.750 1.00 96.88 86 TYR A CA 1
ATOM 632 C C . TYR A 1 86 ? -1.673 1.444 3.420 1.00 96.88 86 TYR A C 1
ATOM 634 O O . TYR A 1 86 ? -0.946 0.676 2.792 1.00 96.88 86 TYR A O 1
ATOM 642 N N . LEU A 1 87 ? -1.924 1.289 4.711 1.00 97.31 87 LEU A N 1
ATOM 643 C CA . LEU A 1 87 ? -1.522 0.131 5.489 1.00 97.31 87 LEU A CA 1
ATOM 644 C C . LEU A 1 87 ? -2.745 -0.766 5.650 1.00 97.31 87 LEU A C 1
ATOM 646 O O . LEU A 1 87 ? -3.761 -0.324 6.174 1.00 97.31 87 LEU A O 1
ATOM 650 N N . LEU A 1 88 ? -2.655 -2.008 5.187 1.00 97.56 88 LEU A N 1
ATOM 651 C CA . LEU A 1 88 ? -3.706 -3.016 5.289 1.00 97.56 88 LEU A CA 1
ATOM 652 C C . LEU A 1 88 ? -3.440 -3.950 6.466 1.00 97.56 88 LEU A C 1
ATOM 654 O O . LEU A 1 88 ? -2.377 -4.582 6.565 1.00 97.56 88 LEU A O 1
ATOM 658 N N . ASN A 1 89 ? -4.434 -4.058 7.342 1.00 97.75 89 ASN A N 1
ATOM 659 C CA . ASN A 1 89 ? -4.446 -5.020 8.426 1.00 97.75 89 ASN A CA 1
ATOM 660 C C . ASN A 1 89 ? -4.997 -6.358 7.913 1.00 97.75 89 ASN A C 1
ATOM 662 O O . ASN A 1 89 ? -6.206 -6.551 7.807 1.00 97.75 89 ASN A O 1
ATOM 666 N N . ALA A 1 90 ? -4.088 -7.280 7.589 1.00 96.00 90 ALA A N 1
ATOM 667 C CA . ALA A 1 90 ? -4.427 -8.612 7.092 1.00 96.00 90 ALA A CA 1
ATOM 668 C C . ALA A 1 90 ? -5.093 -9.514 8.148 1.00 96.00 90 ALA A C 1
ATOM 670 O O . ALA A 1 90 ? -5.688 -10.517 7.783 1.00 96.00 90 ALA A O 1
ATOM 671 N N . ASP A 1 91 ? -5.032 -9.148 9.430 1.00 96.31 91 ASP A N 1
ATOM 672 C CA . ASP A 1 91 ? -5.656 -9.902 10.523 1.00 96.31 91 ASP A CA 1
ATOM 673 C C . ASP A 1 91 ? -7.023 -9.310 10.921 1.00 96.31 91 ASP A C 1
ATOM 675 O O . ASP A 1 91 ? -7.679 -9.785 11.848 1.00 96.31 91 ASP A O 1
ATOM 679 N N . HIS A 1 92 ? -7.474 -8.252 10.235 1.00 97.38 92 HIS A N 1
ATOM 680 C CA . HIS A 1 92 ? -8.728 -7.580 10.552 1.00 97.38 92 HIS A CA 1
ATOM 681 C C . HIS A 1 92 ? -9.947 -8.441 10.156 1.00 97.38 92 HIS A C 1
ATOM 683 O O . HIS A 1 92 ? -9.991 -8.943 9.030 1.00 97.38 92 HIS A O 1
ATOM 689 N N . PRO A 1 93 ? -11.004 -8.548 10.990 1.00 95.88 93 PRO A N 1
ATOM 690 C CA . PRO A 1 93 ? -12.185 -9.369 10.682 1.00 95.88 93 PRO A CA 1
ATOM 691 C C . PRO A 1 93 ? -12.899 -8.992 9.377 1.00 95.88 93 PRO A C 1
ATOM 693 O O . PRO A 1 93 ? -13.531 -9.827 8.737 1.00 95.88 93 PRO A O 1
ATOM 696 N N . GLN A 1 94 ? -12.792 -7.727 8.963 1.00 96.19 94 GLN A N 1
ATOM 697 C CA . GLN A 1 94 ? -13.370 -7.238 7.707 1.00 96.19 94 GLN A CA 1
ATOM 698 C C . GLN A 1 94 ? -12.459 -7.444 6.487 1.00 96.19 94 GLN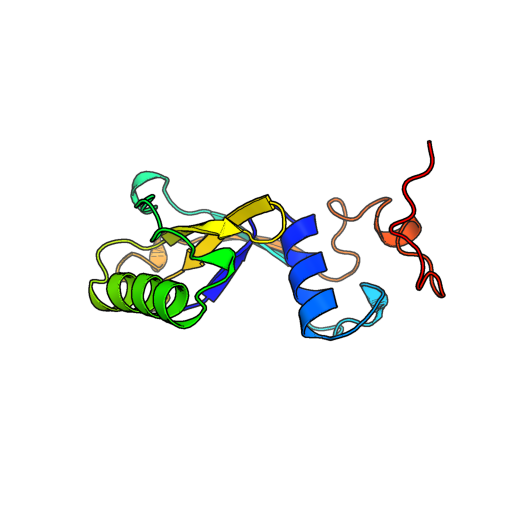 A C 1
ATOM 700 O O . GLN A 1 94 ? -12.777 -6.925 5.422 1.00 96.19 94 GLN A O 1
ATOM 705 N N . LEU A 1 95 ? -11.357 -8.200 6.588 1.00 96.81 95 LEU A N 1
ATOM 706 C CA . LEU A 1 95 ? -10.479 -8.479 5.445 1.00 96.81 95 LEU A CA 1
ATOM 707 C C . LEU A 1 95 ? -11.241 -9.076 4.255 1.00 96.81 95 LEU A C 1
ATOM 709 O O . LEU A 1 95 ? -10.910 -8.778 3.117 1.00 96.81 95 LEU A O 1
ATOM 713 N N . ALA A 1 96 ? -12.308 -9.842 4.497 1.00 94.69 96 ALA A N 1
ATOM 714 C CA . ALA A 1 96 ? -13.165 -10.385 3.439 1.00 94.69 96 ALA A CA 1
ATOM 715 C C . ALA A 1 96 ? -13.852 -9.311 2.564 1.00 94.69 96 ALA A C 1
ATOM 717 O O . ALA A 1 96 ? -14.346 -9.624 1.485 1.00 94.69 96 ALA A O 1
ATOM 718 N N . GLN A 1 97 ? -13.892 -8.052 3.013 1.00 93.75 97 GLN A N 1
ATOM 719 C CA . GLN A 1 97 ? -14.400 -6.910 2.242 1.00 93.75 97 GLN A CA 1
ATOM 720 C C . GLN A 1 97 ? -13.334 -6.308 1.310 1.00 93.75 97 GLN A C 1
ATOM 722 O O . GLN A 1 97 ? -13.653 -5.461 0.481 1.00 93.75 97 GLN A O 1
ATOM 727 N N . CYS A 1 98 ? -12.076 -6.728 1.455 1.00 96.25 98 CYS A N 1
ATOM 728 C CA . CYS A 1 98 ? -10.962 -6.364 0.595 1.00 96.25 98 CYS A CA 1
ATOM 729 C C . CYS A 1 98 ? -10.975 -7.244 -0.655 1.00 96.25 98 CYS A C 1
ATOM 731 O O . CYS A 1 98 ? -10.806 -8.461 -0.568 1.00 96.25 98 CYS A O 1
ATOM 733 N N . GLN A 1 99 ? -11.176 -6.636 -1.819 1.00 97.06 99 GLN A N 1
ATOM 734 C CA . GLN A 1 99 ? -11.269 -7.348 -3.088 1.00 97.06 99 GLN A CA 1
ATOM 735 C C . GLN A 1 99 ? -10.112 -6.968 -3.997 1.00 97.06 99 GLN A C 1
ATOM 737 O O . GLN A 1 99 ? -9.856 -5.790 -4.223 1.00 97.06 99 GLN A O 1
ATOM 742 N N . ILE A 1 100 ? -9.445 -7.974 -4.558 1.00 96.69 100 ILE A N 1
ATOM 743 C CA . ILE A 1 100 ? -8.535 -7.767 -5.683 1.00 96.69 100 ILE A CA 1
ATOM 744 C C . ILE A 1 100 ? -9.401 -7.692 -6.939 1.00 96.69 100 ILE A C 1
ATOM 746 O O . ILE A 1 100 ? -10.011 -8.688 -7.324 1.00 96.69 100 ILE A O 1
ATOM 750 N N . VAL A 1 101 ? -9.479 -6.513 -7.552 1.00 96.69 101 VAL A N 1
ATOM 751 C CA . VAL A 1 101 ? -10.316 -6.268 -8.742 1.00 96.69 101 VAL A CA 1
ATOM 752 C C . VAL A 1 101 ? -9.517 -6.306 -10.044 1.00 96.69 101 VAL A C 1
ATOM 754 O O . VAL A 1 101 ? -10.094 -6.481 -11.113 1.00 96.69 101 VAL A O 1
ATOM 757 N N . SER A 1 102 ? -8.189 -6.200 -9.958 1.00 94.69 102 SER A N 1
ATOM 758 C CA . SER A 1 102 ? -7.277 -6.329 -11.093 1.00 94.69 102 SER A CA 1
ATOM 759 C C . SER A 1 102 ? -5.973 -6.996 -10.664 1.00 94.69 102 SER A C 1
ATOM 761 O O . SER A 1 102 ? -5.506 -6.809 -9.539 1.00 94.69 102 SER A O 1
ATOM 763 N N . SER A 1 103 ? -5.387 -7.777 -11.570 1.00 95.38 103 SER A N 1
ATOM 764 C CA . SER A 1 103 ? -4.079 -8.410 -11.411 1.00 95.38 103 SER A CA 1
ATOM 765 C C . SER A 1 103 ? -3.351 -8.380 -12.746 1.00 95.38 103 SER A C 1
ATOM 767 O O . SER A 1 103 ? -3.790 -8.999 -13.717 1.00 95.38 103 SER A O 1
ATOM 769 N N . LEU A 1 104 ? -2.248 -7.639 -12.802 1.00 93.06 104 LEU A N 1
ATOM 770 C CA . LEU A 1 104 ? -1.486 -7.416 -14.023 1.00 93.06 104 LEU A CA 1
ATOM 771 C C . LEU A 1 104 ? -0.051 -7.891 -13.836 1.00 93.06 104 LEU A C 1
ATOM 773 O O . LEU A 1 104 ? 0.657 -7.416 -12.952 1.00 93.06 104 LEU A O 1
ATOM 777 N N . ALA A 1 105 ? 0.393 -8.805 -14.692 1.00 91.12 105 ALA A N 1
ATOM 778 C CA . ALA A 1 105 ? 1.812 -9.115 -14.822 1.00 91.12 105 ALA A CA 1
ATOM 779 C C . ALA A 1 105 ? 2.547 -7.973 -15.549 1.00 91.12 105 ALA A C 1
ATOM 781 O O . ALA A 1 105 ? 1.917 -7.093 -16.144 1.00 91.12 105 ALA A O 1
ATOM 782 N N . TYR A 1 106 ? 3.882 -8.010 -15.550 1.00 85.75 106 TYR A N 1
ATOM 783 C CA . TYR A 1 106 ? 4.689 -7.160 -16.434 1.00 85.75 106 TYR A CA 1
ATOM 784 C C . TYR A 1 106 ? 4.159 -7.256 -17.886 1.00 85.75 106 TYR A C 1
ATOM 786 O O . TYR A 1 106 ? 3.911 -8.374 -18.351 1.00 85.75 106 TYR A O 1
ATOM 794 N N . PRO A 1 107 ? 3.957 -6.135 -18.610 1.00 86.50 107 PRO A N 1
ATOM 795 C CA . PRO A 1 107 ? 4.487 -4.785 -18.369 1.00 86.50 107 PRO A CA 1
ATOM 796 C C . PRO A 1 107 ? 3.633 -3.865 -17.483 1.00 86.50 107 PRO A C 1
ATOM 798 O O . PRO A 1 107 ? 3.806 -2.654 -17.511 1.00 86.50 107 PRO A O 1
ATOM 801 N N . PHE A 1 108 ? 2.684 -4.400 -16.708 1.00 87.56 108 PHE A N 1
ATOM 802 C CA . PHE A 1 108 ? 1.775 -3.601 -15.869 1.00 87.56 108 PHE A CA 1
ATOM 803 C C . PHE A 1 108 ? 0.946 -2.576 -16.677 1.00 87.56 108 PHE A C 1
ATOM 805 O O . PHE A 1 108 ? 0.491 -1.554 -16.156 1.00 87.56 108 PHE A O 1
ATOM 812 N N . ALA A 1 109 ? 0.741 -2.847 -17.970 1.00 81.25 109 ALA A N 1
ATOM 813 C CA . ALA A 1 109 ? -0.077 -2.033 -18.859 1.00 81.25 109 ALA A CA 1
ATOM 814 C C . ALA A 1 109 ? -1.573 -2.139 -18.489 1.00 81.25 109 ALA A C 1
ATOM 816 O O . ALA A 1 109 ? -2.016 -3.208 -18.071 1.00 81.25 109 ALA A O 1
ATOM 817 N N . PRO A 1 110 ? -2.369 -1.065 -18.664 1.00 81.50 110 PRO A N 1
ATOM 818 C CA . PRO A 1 110 ? -2.006 0.203 -19.304 1.00 81.50 110 PRO A CA 1
ATOM 819 C C . PRO A 1 110 ? -1.305 1.207 -18.375 1.00 81.50 110 PRO A C 1
ATOM 821 O O . PRO A 1 110 ? -0.855 2.245 -18.844 1.00 81.50 110 PRO A O 1
ATOM 824 N N . TYR A 1 111 ? -1.190 0.928 -17.075 1.00 78.62 111 TYR A N 1
ATOM 825 C CA . TYR A 1 111 ? -0.793 1.936 -16.086 1.00 78.62 111 TYR A CA 1
ATOM 826 C C . TYR A 1 111 ? 0.663 2.404 -16.175 1.00 78.62 111 TYR A C 1
ATOM 828 O O . TYR A 1 111 ? 0.971 3.501 -15.714 1.00 78.62 111 TYR A O 1
ATOM 836 N N . LEU A 1 112 ? 1.545 1.592 -16.761 1.00 74.62 112 LEU A N 1
ATOM 837 C CA . LEU A 1 112 ? 2.922 1.982 -17.080 1.00 74.62 112 LEU A CA 1
ATOM 838 C C . LEU A 1 112 ? 3.168 2.213 -18.575 1.00 74.62 112 LEU A C 1
ATOM 840 O O . LEU A 1 112 ? 4.317 2.398 -18.979 1.00 74.62 112 LEU A O 1
ATOM 844 N N . ALA A 1 113 ? 2.122 2.223 -19.408 1.00 69.12 113 ALA A N 1
ATOM 845 C CA . ALA A 1 113 ? 2.293 2.528 -20.824 1.00 69.12 113 ALA A CA 1
ATOM 846 C C . ALA A 1 113 ? 2.943 3.920 -20.975 1.00 69.12 113 ALA A C 1
ATOM 848 O O . ALA A 1 113 ? 2.440 4.906 -20.439 1.00 69.12 113 ALA A O 1
ATOM 849 N N . GLY A 1 114 ? 4.094 3.988 -21.650 1.00 62.50 114 GLY A N 1
ATOM 850 C CA . GLY A 1 114 ? 4.900 5.206 -21.809 1.00 62.50 114 GLY A CA 1
ATOM 851 C C . GLY A 1 114 ? 5.843 5.547 -20.642 1.00 62.50 114 GLY A C 1
ATOM 852 O O . GLY A 1 114 ? 6.815 6.265 -20.858 1.00 62.50 114 GLY A O 1
ATOM 853 N N . ILE A 1 115 ? 5.634 5.005 -19.433 1.00 63.12 115 ILE A N 1
ATOM 854 C CA . ILE A 1 115 ? 6.619 5.096 -18.333 1.00 63.12 115 ILE A CA 1
ATOM 855 C C . ILE A 1 115 ? 7.764 4.111 -18.575 1.00 63.12 115 ILE A C 1
ATOM 857 O O . ILE A 1 115 ? 8.915 4.468 -18.349 1.00 63.12 115 ILE A O 1
ATOM 861 N N . ASP A 1 116 ? 7.471 2.915 -19.089 1.00 57.41 116 ASP A N 1
ATOM 862 C CA . ASP A 1 116 ? 8.501 1.942 -19.486 1.00 57.41 116 ASP A CA 1
ATOM 863 C C . ASP A 1 116 ? 9.472 2.515 -20.540 1.00 57.41 116 ASP A C 1
ATOM 865 O O . ASP A 1 116 ? 10.658 2.198 -20.507 1.00 57.41 116 ASP A O 1
ATOM 869 N N . ASP A 1 117 ? 8.999 3.403 -21.424 1.00 57.75 117 ASP A N 1
ATOM 870 C CA . ASP A 1 117 ? 9.846 4.104 -22.402 1.00 57.75 117 ASP A CA 1
ATOM 871 C C . ASP A 1 117 ? 10.626 5.275 -21.776 1.00 57.75 117 ASP A C 1
ATOM 873 O O . ASP A 1 117 ? 11.714 5.618 -22.238 1.00 57.75 117 ASP A O 1
ATOM 877 N N . ALA A 1 118 ? 10.084 5.897 -20.721 1.00 55.97 118 ALA A N 1
ATOM 878 C CA . ALA A 1 118 ? 10.750 6.970 -19.985 1.00 55.97 118 ALA A CA 1
ATOM 879 C C . ALA A 1 118 ? 11.843 6.428 -19.050 1.00 55.97 118 ALA A C 1
ATOM 881 O O . ALA A 1 118 ? 12.891 7.047 -18.899 1.00 55.97 118 ALA A O 1
ATOM 882 N N . VAL A 1 119 ? 11.639 5.255 -18.452 1.00 56.50 119 VAL A N 1
ATOM 883 C CA . VAL A 1 119 ? 12.629 4.553 -17.628 1.00 56.50 119 VAL A CA 1
ATOM 884 C C . VAL A 1 119 ? 13.594 3.805 -18.555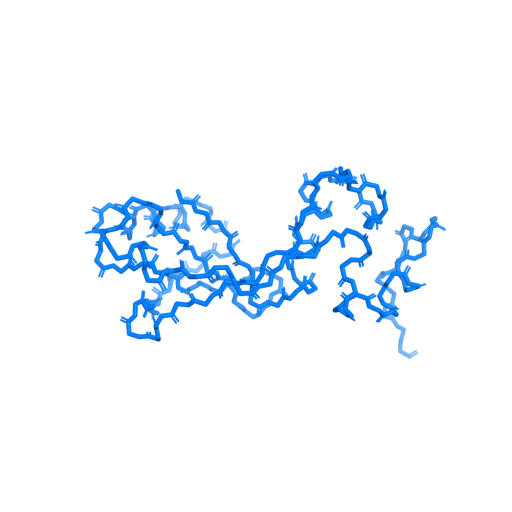 1.00 56.50 119 VAL A C 1
ATOM 886 O O . VAL A 1 119 ? 13.577 2.587 -18.661 1.00 56.50 119 VAL A O 1
ATOM 889 N N . LEU A 1 120 ? 14.414 4.546 -19.299 1.00 51.91 120 LEU A N 1
ATOM 890 C CA . LEU A 1 120 ? 15.323 3.977 -20.296 1.00 51.91 120 LEU A CA 1
ATOM 891 C C . LEU A 1 120 ? 16.351 3.016 -19.666 1.00 51.91 120 LEU A C 1
ATOM 893 O O . LEU A 1 120 ? 16.958 3.308 -18.630 1.00 51.91 120 LEU A O 1
ATOM 897 N N . ASP A 1 121 ? 16.633 1.907 -20.357 1.00 50.22 121 ASP A N 1
ATOM 898 C CA . ASP A 1 121 ? 17.796 1.061 -20.065 1.00 50.22 121 ASP A CA 1
ATOM 899 C C . ASP A 1 121 ? 19.078 1.909 -20.146 1.00 50.22 121 ASP A C 1
ATOM 901 O O . ASP A 1 121 ? 19.406 2.478 -21.188 1.00 50.22 121 ASP A O 1
ATOM 905 N N . GLY A 1 122 ? 19.806 2.012 -19.030 1.00 50.28 122 GLY A N 1
ATOM 906 C CA . GLY A 1 122 ? 21.017 2.833 -18.926 1.00 50.28 122 GLY A CA 1
ATOM 907 C C . GLY A 1 122 ? 20.793 4.284 -18.482 1.00 50.28 122 GLY A C 1
ATOM 908 O O . GLY A 1 122 ? 21.754 5.052 -18.427 1.00 50.28 122 GLY A O 1
ATOM 909 N N . ALA A 1 123 ? 19.575 4.682 -18.105 1.00 52.50 123 ALA A N 1
ATOM 910 C CA . ALA A 1 123 ? 19.303 6.037 -17.634 1.00 52.50 123 ALA A CA 1
ATOM 911 C C . ALA A 1 123 ? 19.380 6.203 -16.111 1.00 52.50 123 ALA A C 1
ATOM 913 O O . ALA A 1 123 ? 18.424 6.607 -15.452 1.00 52.50 123 ALA A O 1
ATOM 914 N N . GLY A 1 124 ? 20.580 6.018 -15.555 1.00 50.88 124 GLY A N 1
ATOM 915 C CA . GLY A 1 124 ? 20.890 6.377 -14.162 1.00 50.88 124 GLY A CA 1
ATOM 916 C C . GLY A 1 124 ? 20.742 7.874 -13.817 1.00 50.88 124 GLY A C 1
ATOM 917 O O . GLY A 1 124 ? 21.081 8.272 -12.710 1.00 50.88 124 GLY A O 1
ATOM 918 N N . TRP A 1 125 ? 20.260 8.709 -14.746 1.00 51.25 125 TRP A N 1
ATOM 919 C CA . TRP A 1 125 ? 20.147 10.170 -14.645 1.00 51.25 125 TRP A CA 1
ATOM 920 C C . TRP A 1 125 ? 18.702 10.699 -14.770 1.00 51.25 125 TRP A C 1
ATOM 922 O O . TRP A 1 125 ? 18.494 11.911 -14.733 1.00 51.25 125 TRP A O 1
ATOM 932 N N . LEU A 1 126 ? 17.692 9.834 -14.934 1.00 44.00 126 LEU A N 1
ATOM 933 C CA . LEU A 1 126 ? 16.345 10.214 -15.400 1.00 44.00 126 LEU A CA 1
ATOM 934 C C . LEU A 1 126 ? 15.394 10.751 -14.312 1.00 44.00 126 LEU A C 1
ATOM 936 O O . LEU A 1 126 ? 14.193 10.506 -14.312 1.00 44.00 126 LEU A O 1
ATOM 940 N N . ALA A 1 127 ? 15.937 11.565 -13.417 1.00 46.72 127 ALA A N 1
ATOM 941 C CA . ALA A 1 127 ? 15.229 12.717 -12.882 1.00 46.72 127 ALA A CA 1
ATOM 942 C C . ALA A 1 127 ? 16.105 13.936 -13.190 1.00 46.72 127 ALA A C 1
ATOM 944 O O . ALA A 1 127 ? 16.918 14.364 -12.377 1.00 46.72 127 ALA A O 1
ATOM 945 N N . SER A 1 128 ? 15.987 14.463 -14.408 1.00 45.12 128 SER A N 1
ATOM 946 C CA . SER A 1 128 ? 16.653 15.700 -14.814 1.00 45.12 128 SER A CA 1
ATOM 947 C C . SER A 1 128 ? 15.574 16.759 -15.021 1.00 45.12 128 SER A C 1
ATOM 949 O O . SER A 1 128 ? 14.943 16.800 -16.077 1.00 45.12 128 SER A O 1
ATOM 951 N N . ALA A 1 129 ? 15.361 17.606 -14.013 1.00 38.72 129 ALA A N 1
ATOM 952 C CA . ALA A 1 129 ? 14.698 18.887 -14.219 1.00 38.72 129 ALA A CA 1
ATOM 953 C C . ALA A 1 129 ? 15.665 19.806 -14.982 1.00 38.72 129 ALA A C 1
ATOM 955 O O . ALA A 1 129 ? 16.843 19.892 -14.630 1.00 38.72 129 ALA A O 1
ATOM 956 N N . ARG A 1 130 ? 15.187 20.463 -16.038 1.00 40.50 130 ARG A N 1
ATOM 957 C CA . ARG A 1 130 ? 15.903 21.561 -16.692 1.00 40.50 130 ARG A CA 1
ATOM 958 C C . ARG A 1 130 ? 14.966 22.760 -16.767 1.00 40.50 130 ARG A C 1
ATOM 960 O O . ARG A 1 130 ? 13.813 22.574 -17.158 1.00 40.50 130 ARG A O 1
ATOM 967 N N . ASP A 1 131 ? 15.481 23.919 -16.363 1.00 41.88 131 ASP A N 1
ATOM 968 C CA . ASP A 1 131 ? 14.885 25.237 -16.618 1.00 41.88 131 ASP A CA 1
ATOM 969 C C . ASP A 1 131 ? 14.910 25.574 -18.119 1.00 41.88 131 ASP A C 1
ATOM 971 O O . ASP A 1 131 ? 15.866 25.137 -18.810 1.00 41.88 131 ASP A O 1
#

Sequence (131 aa):
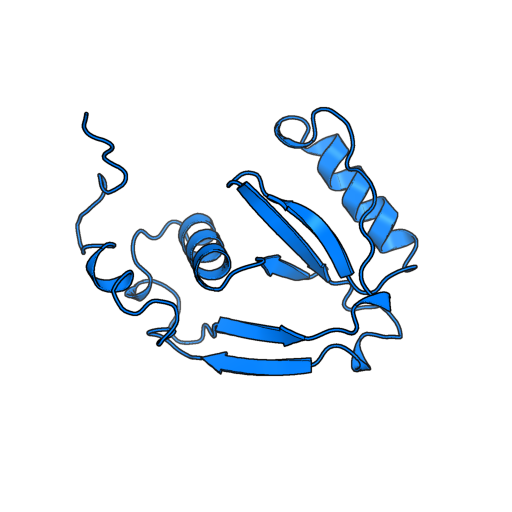MVVLDATPAAAVFARLAQAEVAHPRALPRNYFLLEVVVPAAAVAEPRPPAGWQTDLQASRAFGNAWLARGDALLLKVPSAAGGHQYLLNADHPQLAQCQIVSSLAYPFAPYLAGIDDAVLDGAGWLASARD

pLDDT: mean 86.36, std 15.29, range [38.72, 97.75]

Secondary structure (DSSP, 8-state):
-EEEESSHHHHHHHHHHHHT-SSGGGS-TT-EEEEEE--GGGEE-PPPPTTTTT-HHHHHHHHHHHHHH---SEEEEE-TTSSEEEEE-TTSGGGGG-EEEEEEETT-TTTTTTHHHHS-TT-TT------

Foldseek 3Di:
DDKFDPAQVVRQVVQCVVVVHLASVPPDQPDKDWDKDAPPVQEDEDDQDPPVLPDVPSVVVVVVVCLVVLPHQWYWDADNVGDIMIDGNCVRPCCVRIDGPDIGGPVNPPRCPVVNVLSDDVCPPSVDDDD

Radius of gyration: 16.55 Å; chains: 1; bounding box: 37×39×40 Å